Protein AF-A0A378QW51-F1 (afdb_monomer_lite)

Foldseek 3Di:
DDPVVLVPDDQVVNCVPLVDGPVLVVVLVPQDPQQPFPPPDDDDDDLVVLVVLVVVVVVPDDLVVSCVVVVHDSVVNVVCVVPVDDDTPRDDPQLDDLVVLSVVCNVRVPDQLVRVCVVSVHDSVSSVVSCVSSVNDDDDDD

InterPro domains:
  IPR002622 Transposase, Synechocystis PCC 6803 [PF01710] (43-141)
  IPR009057 Homedomain-like superfamily [SSF46689] (44-102)

Organism: NCBI:txid60442

Secondary structure (DSSP, 8-state):
--HHHHTTS-HHHHHHHHSS-HHHHHHHHH-----------SSSPPHHHHHHHHHHHHTT--HHHHHHHTT--HHHHHHHHH--S---------SS-HHHHHHHHHH-TT--HHHHHHHTTS-HHHHHHHHHHTT---PPP-

Radius of gyration: 24.58 Å; chains: 1; bounding box: 48×36×66 Å

Structure (mmCIF, N/CA/C/O backbone):
data_AF-A0A378QW51-F1
#
_entry.id   AF-A0A378QW51-F1
#
loop_
_atom_site.group_PDB
_atom_site.id
_atom_site.type_symbol
_atom_site.label_atom_id
_atom_site.label_alt_id
_atom_site.label_comp_id
_atom_site.label_asym_id
_atom_site.label_entity_id
_atom_site.label_seq_id
_atom_site.pdbx_PDB_ins_code
_atom_site.Cartn_x
_atom_site.Cartn_y
_atom_site.Cartn_z
_atom_site.occupancy
_atom_site.B_iso_or_equiv
_atom_site.auth_seq_id
_atom_site.auth_comp_id
_atom_site.auth_asym_id
_atom_site.auth_atom_id
_atom_site.pdbx_PDB_model_num
ATOM 1 N N . MET A 1 1 ? 7.915 -8.475 -33.189 1.00 57.03 1 MET A N 1
ATOM 2 C CA . MET A 1 1 ? 7.015 -9.634 -33.398 1.00 57.03 1 MET A CA 1
ATOM 3 C C . MET A 1 1 ? 5.853 -9.510 -32.422 1.00 57.03 1 MET A C 1
ATOM 5 O O . MET A 1 1 ? 6.115 -9.255 -31.257 1.00 57.03 1 MET A O 1
ATOM 9 N N . THR A 1 2 ? 4.596 -9.612 -32.860 1.00 55.75 2 THR A N 1
ATOM 10 C CA . THR A 1 2 ? 3.434 -9.434 -31.960 1.00 55.75 2 THR A CA 1
ATOM 11 C C . THR A 1 2 ? 3.256 -10.637 -31.014 1.00 55.75 2 THR A C 1
ATOM 13 O O . THR A 1 2 ? 3.624 -11.758 -31.383 1.00 55.75 2 THR A O 1
ATOM 16 N N . PRO A 1 3 ? 2.610 -10.476 -29.839 1.00 55.59 3 PRO A N 1
ATOM 17 C CA . PRO A 1 3 ? 2.306 -11.585 -28.921 1.00 55.59 3 PRO A CA 1
ATOM 18 C C . PRO A 1 3 ? 1.558 -12.759 -29.582 1.00 55.59 3 PRO A C 1
ATOM 20 O O . PRO A 1 3 ? 1.703 -13.914 -29.184 1.00 55.59 3 PRO A O 1
ATOM 23 N N . LYS A 1 4 ? 0.772 -12.480 -30.634 1.00 55.47 4 LYS A N 1
ATOM 24 C CA . LYS A 1 4 ? 0.043 -13.492 -31.417 1.00 55.47 4 LYS A CA 1
ATOM 25 C C . LYS A 1 4 ? 0.969 -14.354 -32.283 1.00 55.47 4 LYS A C 1
ATOM 27 O O . LYS A 1 4 ? 0.716 -15.547 -32.430 1.00 55.47 4 LYS A O 1
ATOM 32 N N . GLN A 1 5 ? 2.044 -13.777 -32.818 1.00 61.19 5 GLN A N 1
ATOM 33 C CA . GLN A 1 5 ? 3.058 -14.498 -33.597 1.00 61.19 5 GLN A CA 1
ATOM 34 C C . GLN A 1 5 ? 3.963 -15.344 -32.688 1.00 61.19 5 GLN A C 1
ATOM 36 O O . GLN A 1 5 ? 4.319 -16.462 -33.046 1.00 61.19 5 GLN A O 1
ATOM 41 N N . ALA A 1 6 ? 4.236 -14.867 -31.469 1.00 63.03 6 ALA A N 1
ATOM 42 C CA . ALA A 1 6 ? 5.041 -15.573 -30.472 1.00 63.03 6 ALA A CA 1
ATOM 43 C C . ALA A 1 6 ? 4.454 -16.941 -30.059 1.00 63.03 6 ALA A C 1
ATOM 45 O O . ALA A 1 6 ? 5.196 -17.874 -29.755 1.00 63.03 6 ALA A O 1
ATOM 46 N N . LYS A 1 7 ? 3.120 -17.093 -30.087 1.00 66.19 7 LYS A N 1
ATOM 47 C CA . LYS A 1 7 ? 2.437 -18.346 -29.716 1.00 66.19 7 LYS A CA 1
ATOM 48 C C . LYS A 1 7 ? 2.709 -19.511 -30.674 1.00 66.19 7 LYS A C 1
ATOM 50 O O . LYS A 1 7 ? 2.640 -20.650 -30.219 1.00 66.19 7 LYS A O 1
ATOM 55 N N . LYS A 1 8 ? 3.010 -19.236 -31.949 1.00 77.75 8 LYS A N 1
ATOM 56 C CA . LYS A 1 8 ? 3.187 -20.252 -33.005 1.00 77.75 8 LYS A CA 1
ATOM 57 C C . LYS A 1 8 ? 4.600 -20.850 -33.073 1.00 77.75 8 LYS A C 1
ATOM 59 O O . LYS A 1 8 ? 4.805 -21.799 -33.814 1.00 77.75 8 LYS A O 1
ATOM 64 N N . LEU A 1 9 ? 5.555 -20.296 -32.326 1.00 76.81 9 LEU A N 1
ATOM 65 C CA . LEU A 1 9 ? 6.950 -20.745 -32.312 1.00 76.81 9 LEU A CA 1
ATOM 66 C C . LEU A 1 9 ? 7.135 -21.953 -31.390 1.00 76.81 9 LEU A C 1
ATOM 68 O O . LEU A 1 9 ? 6.509 -22.008 -30.322 1.00 76.81 9 LEU A O 1
ATOM 72 N N . SER A 1 10 ? 8.041 -22.858 -31.767 1.00 84.31 10 SER A N 1
ATOM 73 C CA . SER A 1 10 ? 8.559 -23.895 -30.864 1.00 84.31 10 SER A CA 1
ATOM 74 C C . SER A 1 10 ? 9.340 -23.272 -29.699 1.00 84.31 10 SER A C 1
ATOM 76 O O . SER A 1 10 ? 9.804 -22.134 -29.783 1.00 84.31 10 SER A O 1
ATOM 78 N N . ASP A 1 11 ? 9.521 -23.999 -28.595 1.00 78.88 11 ASP A N 1
ATOM 79 C CA . ASP A 1 11 ? 10.222 -23.472 -27.413 1.00 78.88 11 ASP A CA 1
ATOM 80 C C . ASP A 1 11 ? 11.687 -23.094 -27.691 1.00 78.88 11 ASP A C 1
ATOM 82 O O . ASP A 1 11 ? 12.197 -22.123 -27.122 1.00 78.88 11 ASP A O 1
ATOM 86 N N . SER A 1 12 ? 12.356 -23.810 -28.597 1.00 79.19 12 SER A N 1
ATOM 87 C CA . SER A 1 12 ? 13.714 -23.502 -29.059 1.00 79.19 12 SER A CA 1
ATOM 88 C C . SER A 1 12 ? 13.767 -22.220 -29.884 1.00 79.19 12 SER A C 1
ATOM 90 O O . SER A 1 12 ? 14.639 -21.380 -29.656 1.00 79.19 12 SER A O 1
ATOM 92 N N . GLU A 1 13 ? 12.823 -22.029 -30.806 1.00 79.94 13 GLU A N 1
ATOM 93 C CA . GLU A 1 13 ? 12.731 -20.808 -31.614 1.00 79.94 13 GLU A CA 1
ATOM 94 C C . GLU A 1 13 ? 12.317 -19.610 -30.764 1.00 79.94 13 GLU A C 1
ATOM 96 O O . GLU A 1 13 ? 12.877 -18.524 -30.900 1.00 79.94 13 GLU A O 1
ATOM 101 N N . PHE A 1 14 ? 11.394 -19.821 -29.825 1.00 80.56 14 PHE A N 1
ATOM 102 C CA . PHE A 1 14 ? 10.983 -18.820 -28.853 1.00 80.56 14 PHE A CA 1
ATOM 103 C C . PHE A 1 14 ? 12.177 -18.366 -28.007 1.00 80.56 14 PHE A C 1
ATOM 105 O O . PHE A 1 14 ? 12.412 -17.167 -27.868 1.00 80.56 14 PHE A O 1
ATOM 112 N N . LYS A 1 15 ? 12.979 -19.308 -27.492 1.00 78.50 15 LYS A N 1
ATOM 113 C CA . LYS A 1 15 ? 14.193 -18.998 -26.724 1.00 78.50 15 LYS A CA 1
ATOM 114 C C . LYS A 1 15 ? 15.249 -18.289 -27.577 1.00 78.50 15 LYS A C 1
ATOM 116 O O . LYS A 1 15 ? 15.870 -17.351 -27.087 1.00 78.50 15 LYS A O 1
ATOM 121 N N . ARG A 1 16 ? 15.445 -18.714 -28.831 1.00 75.50 16 ARG A N 1
ATOM 122 C CA . ARG A 1 16 ? 16.392 -18.092 -29.775 1.00 75.50 16 ARG A CA 1
ATOM 123 C C . ARG A 1 16 ? 15.998 -16.655 -30.112 1.00 75.50 16 ARG A C 1
ATOM 125 O O . ARG A 1 16 ? 16.872 -15.808 -30.232 1.00 75.50 16 ARG A O 1
ATOM 132 N N . TYR A 1 17 ? 14.703 -16.395 -30.269 1.00 70.94 17 TYR A N 1
ATOM 133 C CA . TYR A 1 17 ? 14.195 -15.100 -30.711 1.00 70.94 17 TYR A CA 1
ATOM 134 C C . TYR A 1 17 ? 13.986 -14.104 -29.564 1.00 70.94 17 TYR A C 1
ATOM 136 O O . TYR A 1 17 ? 14.346 -12.941 -29.690 1.00 70.94 17 TYR A O 1
ATOM 144 N N . PHE A 1 18 ? 13.396 -14.544 -28.448 1.00 69.06 18 PHE A N 1
ATOM 145 C CA . PHE A 1 18 ? 13.047 -13.668 -27.324 1.00 69.06 18 PHE A CA 1
ATOM 146 C C . PHE A 1 18 ? 14.088 -13.659 -26.198 1.00 69.06 18 PHE A C 1
ATOM 148 O O . PHE A 1 18 ? 13.905 -12.946 -25.213 1.00 69.06 18 PHE A O 1
ATOM 155 N N . GLY A 1 19 ? 15.123 -14.504 -26.273 1.00 70.44 19 GLY A N 1
ATOM 156 C CA . GLY A 1 19 ? 16.177 -14.575 -25.253 1.00 70.44 19 GLY A CA 1
ATOM 157 C C . GLY A 1 19 ? 15.694 -15.040 -23.870 1.00 70.44 19 GLY A C 1
ATOM 158 O O . GLY A 1 19 ? 16.449 -14.988 -22.894 1.00 70.44 19 GLY A O 1
ATOM 159 N N . ILE A 1 20 ? 14.438 -15.495 -23.764 1.00 74.06 20 ILE A N 1
ATOM 160 C CA . ILE A 1 20 ? 13.779 -15.938 -22.530 1.00 74.06 20 ILE A CA 1
ATOM 161 C C . ILE A 1 20 ? 13.039 -17.260 -22.753 1.00 74.06 20 ILE A C 1
ATOM 163 O O . ILE A 1 20 ? 12.584 -17.570 -23.853 1.00 74.06 20 ILE A O 1
ATOM 167 N N . LYS A 1 21 ? 12.896 -18.056 -21.688 1.00 80.75 21 LYS A N 1
ATOM 168 C CA . LYS A 1 21 ? 12.098 -19.288 -21.734 1.00 80.75 21 LYS A CA 1
ATOM 169 C C . LYS A 1 21 ? 10.607 -18.942 -21.819 1.00 80.75 21 LYS A C 1
ATOM 171 O O . LYS A 1 21 ? 10.143 -18.014 -21.152 1.00 80.75 21 LYS A O 1
ATOM 176 N N . ARG A 1 22 ? 9.838 -19.743 -22.562 1.00 80.00 22 ARG A N 1
ATOM 177 C CA . ARG A 1 22 ? 8.381 -19.578 -22.712 1.00 80.00 22 ARG A CA 1
ATOM 178 C C . ARG A 1 22 ? 7.633 -19.607 -21.375 1.00 80.00 22 ARG A C 1
ATOM 180 O O . ARG A 1 22 ? 6.737 -18.797 -21.166 1.00 80.00 22 ARG A O 1
ATOM 187 N N . ALA A 1 23 ? 8.063 -20.454 -20.439 1.00 77.69 23 ALA A N 1
ATOM 188 C CA . ALA A 1 23 ? 7.524 -20.495 -19.078 1.00 77.69 23 ALA A CA 1
ATOM 189 C C . ALA A 1 23 ? 7.676 -19.151 -18.343 1.00 77.69 23 ALA A C 1
ATOM 191 O O . ALA A 1 23 ? 6.764 -18.705 -17.652 1.00 77.69 23 ALA A O 1
ATOM 192 N N . THR A 1 24 ? 8.804 -18.458 -18.535 1.00 75.38 24 THR A N 1
ATOM 193 C CA . THR A 1 24 ? 9.023 -17.128 -17.958 1.00 75.38 24 THR A CA 1
ATOM 194 C C . THR A 1 24 ? 8.053 -16.121 -18.564 1.00 75.38 24 THR A C 1
ATOM 196 O O . THR A 1 24 ? 7.423 -15.388 -17.814 1.00 75.38 24 THR A O 1
ATOM 199 N N . TYR A 1 25 ? 7.880 -16.127 -19.889 1.00 77.69 25 TYR A N 1
ATOM 200 C CA . TYR A 1 25 ? 6.920 -15.269 -20.595 1.00 77.69 25 TYR A CA 1
ATOM 201 C C . TYR A 1 25 ? 5.474 -15.493 -20.126 1.00 77.69 25 TYR A C 1
ATOM 203 O O . TYR A 1 25 ? 4.756 -14.537 -19.853 1.00 77.69 25 TYR A O 1
ATOM 211 N N . GLN A 1 26 ? 5.060 -16.750 -19.951 1.00 77.25 26 GLN A N 1
ATOM 212 C CA . GLN A 1 26 ? 3.741 -17.094 -19.410 1.00 77.25 26 GLN A CA 1
ATOM 213 C C . GLN A 1 26 ? 3.568 -16.630 -17.961 1.00 77.25 26 GLN A C 1
ATOM 215 O O . GLN A 1 26 ? 2.537 -16.050 -17.636 1.00 77.25 26 GLN A O 1
ATOM 220 N N . HIS A 1 27 ? 4.592 -16.793 -17.119 1.00 75.94 27 HIS A N 1
ATOM 221 C CA . HIS A 1 27 ? 4.593 -16.235 -15.767 1.00 75.94 27 HIS A CA 1
ATOM 222 C C . HIS A 1 27 ? 4.463 -14.702 -15.798 1.00 75.94 27 HIS A C 1
ATOM 224 O O . HIS A 1 27 ? 3.682 -14.137 -15.039 1.00 75.94 27 HIS A O 1
ATOM 230 N N . MET A 1 28 ? 5.138 -14.009 -16.728 1.00 72.38 28 MET A N 1
ATOM 231 C CA . MET A 1 28 ? 4.951 -12.562 -16.905 1.00 72.38 28 MET A CA 1
ATOM 232 C C . MET A 1 28 ? 3.518 -12.194 -17.287 1.00 72.38 28 MET A C 1
ATOM 234 O O . MET A 1 28 ? 3.099 -11.101 -16.939 1.00 72.38 28 MET A O 1
ATOM 238 N N . LEU A 1 29 ? 2.782 -13.067 -17.985 1.00 71.94 29 LEU A N 1
ATOM 239 C CA . LEU A 1 29 ? 1.381 -12.862 -18.367 1.00 71.94 29 LEU A CA 1
ATOM 240 C C . LEU A 1 29 ? 0.390 -13.177 -17.241 1.00 71.94 29 LEU A C 1
ATOM 242 O O . LEU A 1 29 ? -0.709 -12.625 -17.264 1.00 71.94 29 LEU A O 1
ATOM 246 N N . SER A 1 30 ? 0.767 -13.990 -16.252 1.00 71.06 30 SER A N 1
ATOM 247 C CA . SER A 1 30 ? -0.120 -14.433 -15.170 1.00 71.06 30 SER A CA 1
ATOM 248 C C . SER A 1 30 ? 0.036 -13.670 -13.851 1.00 71.06 30 SER A C 1
ATOM 250 O O . SER A 1 30 ? -0.789 -13.858 -12.966 1.00 71.06 30 SER A O 1
ATOM 252 N N . ILE A 1 31 ? 1.067 -12.828 -13.674 1.00 64.38 31 ILE A N 1
ATOM 253 C CA . ILE A 1 31 ? 1.252 -12.068 -12.420 1.00 64.38 31 ILE A CA 1
ATOM 254 C C . ILE A 1 31 ? 0.099 -11.060 -12.257 1.00 64.38 31 ILE A C 1
ATOM 256 O O . ILE A 1 31 ? 0.003 -10.164 -13.106 1.00 64.38 31 ILE A O 1
ATOM 260 N N . PRO A 1 32 ? -0.731 -11.159 -11.200 1.00 58.44 32 PRO A N 1
ATOM 261 C CA . PRO A 1 32 ? -1.782 -10.186 -10.924 1.00 58.44 32 PRO A CA 1
ATOM 262 C C . PRO A 1 32 ? -1.170 -8.848 -10.496 1.00 58.44 32 PRO A C 1
ATOM 264 O O . PRO A 1 32 ? -0.217 -8.801 -9.710 1.00 58.44 32 PRO A O 1
ATOM 267 N N . THR A 1 33 ? -1.702 -7.748 -11.027 1.00 60.94 33 THR A N 1
ATOM 268 C CA . THR A 1 33 ? -1.283 -6.376 -10.713 1.00 60.94 33 THR A CA 1
ATOM 269 C C . THR A 1 33 ? -1.976 -5.854 -9.464 1.00 60.94 33 THR A C 1
ATOM 271 O O . THR A 1 33 ? -2.554 -4.774 -9.437 1.00 60.94 33 THR A O 1
ATOM 274 N N . GLU A 1 34 ? -1.899 -6.617 -8.378 1.00 54.69 34 GLU A N 1
ATOM 275 C CA . GLU A 1 34 ? -2.394 -6.118 -7.104 1.00 54.69 34 GLU A CA 1
ATOM 276 C C . GLU A 1 34 ? -1.430 -5.047 -6.569 1.00 54.69 34 GLU A C 1
ATOM 278 O O . GLU A 1 34 ? -0.215 -5.287 -6.465 1.00 54.69 34 GLU A O 1
ATOM 283 N N . PRO A 1 35 ? -1.926 -3.837 -6.242 1.00 54.69 35 PRO A N 1
ATOM 284 C CA . PRO A 1 35 ? -1.105 -2.835 -5.590 1.00 54.69 35 PRO A CA 1
ATOM 285 C C . PRO A 1 35 ? -0.600 -3.432 -4.280 1.00 54.69 35 PRO A C 1
ATOM 287 O O . PRO A 1 35 ? -1.382 -3.886 -3.449 1.00 54.69 35 PRO A O 1
ATOM 290 N N . LYS A 1 36 ? 0.725 -3.445 -4.091 1.00 52.38 36 LYS A N 1
ATOM 291 C CA . LYS A 1 36 ? 1.319 -3.921 -2.839 1.00 52.38 36 LYS A CA 1
ATOM 292 C C . LYS A 1 36 ? 0.739 -3.108 -1.686 1.00 52.38 36 LYS A C 1
ATOM 294 O O . LYS A 1 36 ? 1.104 -1.945 -1.510 1.00 52.38 36 LYS A O 1
ATOM 299 N N . ILE A 1 37 ? -0.131 -3.742 -0.906 1.00 47.69 37 ILE A N 1
ATOM 300 C CA . ILE A 1 37 ? -0.645 -3.208 0.347 1.00 47.69 37 ILE A CA 1
ATOM 301 C C . ILE A 1 37 ? 0.553 -3.089 1.285 1.00 47.69 37 ILE A C 1
ATOM 303 O O . ILE A 1 37 ? 1.066 -4.082 1.800 1.00 47.69 37 ILE A O 1
ATOM 307 N N . CYS A 1 38 ? 1.058 -1.872 1.473 1.00 44.94 38 CYS A N 1
ATOM 308 C CA . CYS A 1 38 ? 2.029 -1.628 2.521 1.00 44.94 38 CYS A CA 1
ATOM 309 C C . CYS A 1 38 ? 1.263 -1.534 3.841 1.00 44.94 38 CYS A C 1
ATOM 311 O O . CYS A 1 38 ? 0.621 -0.527 4.153 1.00 44.94 38 CYS A O 1
ATOM 313 N N . TYR A 1 39 ? 1.335 -2.590 4.650 1.00 49.81 39 TYR A N 1
ATOM 314 C CA . TYR A 1 39 ? 1.048 -2.458 6.071 1.00 49.81 39 TYR A CA 1
ATOM 315 C C . TYR A 1 39 ? 2.140 -1.564 6.664 1.00 49.81 39 TYR A C 1
ATOM 317 O O . TYR A 1 39 ? 3.242 -1.973 7.004 1.00 49.81 39 TYR A O 1
ATOM 325 N N . ASN A 1 40 ? 1.863 -0.269 6.698 1.00 54.03 40 ASN A N 1
ATOM 326 C CA . ASN A 1 40 ? 2.782 0.692 7.275 1.00 54.03 40 ASN A CA 1
ATOM 327 C C . ASN A 1 40 ? 2.654 0.607 8.801 1.00 54.03 40 ASN A C 1
ATOM 329 O O . ASN A 1 40 ? 1.839 1.340 9.344 1.00 54.03 40 ASN A O 1
ATOM 333 N N . THR A 1 41 ? 3.324 -0.299 9.511 1.00 53.41 41 THR A N 1
ATOM 334 C CA . THR A 1 41 ? 3.233 -0.304 10.987 1.00 53.41 41 THR A CA 1
ATOM 335 C C . THR A 1 41 ? 4.531 -0.664 11.662 1.00 53.41 41 THR A C 1
ATOM 337 O O . THR A 1 41 ? 5.011 -1.786 11.532 1.00 53.41 41 THR A O 1
ATOM 340 N N . PRO A 1 42 ? 5.019 0.290 12.462 1.00 54.72 42 PRO A N 1
ATOM 341 C CA . PRO A 1 42 ? 5.394 -0.066 13.829 1.00 54.72 42 PRO A CA 1
ATOM 342 C C . PRO A 1 42 ? 4.552 0.616 14.928 1.00 54.72 42 PRO A C 1
ATOM 344 O O . PRO A 1 42 ? 4.568 0.140 16.049 1.00 54.72 42 PRO A O 1
ATOM 347 N N . MET A 1 43 ? 3.802 1.699 14.657 1.00 65.88 43 MET A N 1
ATOM 348 C CA . MET A 1 43 ? 3.249 2.563 15.732 1.00 65.88 43 MET A CA 1
ATOM 349 C C . MET A 1 43 ? 1.717 2.589 15.894 1.00 65.88 43 MET A C 1
ATOM 351 O O . MET A 1 43 ? 1.207 3.334 16.726 1.00 65.88 43 MET A O 1
ATOM 355 N N . ALA A 1 44 ? 0.949 1.849 15.092 1.00 71.94 44 ALA A N 1
ATOM 356 C CA . ALA A 1 44 ? -0.512 1.863 15.217 1.00 71.94 44 ALA A CA 1
ATOM 357 C C . ALA A 1 44 ? -0.986 0.745 16.153 1.00 71.94 44 ALA A C 1
ATOM 359 O O . ALA A 1 44 ? -0.533 -0.387 16.016 1.00 71.94 44 ALA A O 1
ATOM 360 N N . TYR A 1 45 ? -1.942 1.048 17.034 1.00 85.31 45 TYR A N 1
ATOM 361 C CA . TYR A 1 45 ? -2.595 0.059 17.897 1.00 85.31 45 TYR A CA 1
ATOM 362 C C . TYR A 1 45 ? -3.154 -1.117 17.081 1.00 85.31 45 TYR A C 1
ATOM 364 O O . TYR A 1 45 ? -3.700 -0.883 15.992 1.00 85.31 45 TYR A O 1
ATOM 372 N N . SER A 1 46 ? -3.012 -2.343 17.600 1.00 86.62 46 SER A N 1
ATOM 373 C CA . SER A 1 46 ? -3.489 -3.581 16.965 1.00 86.62 46 SER A CA 1
ATOM 374 C C . SER A 1 46 ? -5.008 -3.581 16.787 1.00 86.62 46 SER A C 1
ATOM 376 O O . SER A 1 46 ? -5.719 -2.844 17.466 1.00 86.62 46 SER A O 1
ATOM 378 N N . ASP A 1 47 ? -5.504 -4.387 15.849 1.00 86.12 47 ASP A N 1
ATOM 379 C CA . ASP A 1 47 ? -6.935 -4.433 15.535 1.00 86.12 47 ASP A CA 1
ATOM 380 C C . ASP A 1 47 ? -7.763 -4.973 16.711 1.00 86.12 47 ASP A C 1
ATOM 382 O O . ASP A 1 47 ? -8.705 -4.322 17.156 1.00 86.12 47 ASP A O 1
ATOM 386 N N . ASP A 1 48 ? -7.315 -6.081 17.308 1.00 89.31 48 ASP A N 1
ATOM 387 C CA . ASP A 1 48 ? -7.938 -6.692 18.489 1.00 89.31 48 ASP A CA 1
ATOM 388 C C . ASP A 1 48 ? -8.047 -5.711 19.671 1.00 89.31 48 ASP A C 1
ATOM 390 O O . ASP A 1 48 ? -9.105 -5.574 20.286 1.00 89.31 48 ASP A O 1
ATOM 394 N N . PHE A 1 49 ? -6.997 -4.917 19.919 1.00 90.44 49 PHE A N 1
ATOM 395 C CA . PHE A 1 49 ? -7.011 -3.904 20.975 1.00 90.44 49 PHE A CA 1
ATOM 396 C C . PHE A 1 49 ? -8.081 -2.832 20.741 1.00 90.44 49 PHE A C 1
ATOM 398 O O . PHE A 1 49 ? -8.807 -2.454 21.662 1.00 90.44 49 PHE A O 1
ATOM 405 N N . ARG A 1 50 ? -8.231 -2.353 19.501 1.00 90.50 50 ARG A N 1
ATOM 406 C CA . ARG A 1 50 ? -9.280 -1.375 19.169 1.00 90.50 50 ARG A CA 1
ATOM 407 C C . ARG A 1 50 ? -10.662 -1.973 19.356 1.00 90.50 50 ARG A C 1
ATOM 409 O O . ARG A 1 50 ? -11.519 -1.329 19.958 1.00 90.50 50 ARG A O 1
ATOM 416 N N . GLN A 1 51 ? -10.864 -3.200 18.881 1.00 91.56 51 GLN A N 1
ATOM 417 C CA . GLN A 1 51 ? -12.130 -3.909 19.037 1.00 91.56 51 GLN A CA 1
ATOM 418 C C . GLN A 1 51 ? -12.468 -4.124 20.519 1.00 91.56 51 GLN A C 1
ATOM 420 O O . GLN A 1 51 ? -13.616 -3.942 20.921 1.00 91.56 51 GLN A O 1
ATOM 425 N N . GLN A 1 52 ? -11.482 -4.438 21.363 1.00 93.75 52 GLN A N 1
ATOM 426 C CA . GLN A 1 52 ? -11.663 -4.519 22.813 1.00 93.75 52 GLN A CA 1
ATOM 427 C C . GLN A 1 52 ? -12.133 -3.189 23.416 1.00 93.75 52 GLN A C 1
ATOM 429 O O . GLN A 1 52 ? -13.138 -3.174 24.130 1.00 93.75 52 GLN A O 1
ATOM 434 N N . VAL A 1 53 ? -11.459 -2.077 23.110 1.00 92.94 53 VAL A N 1
ATOM 435 C CA . VAL A 1 53 ? -11.838 -0.753 23.634 1.00 92.94 53 VAL A CA 1
ATOM 436 C C . VAL A 1 53 ? -13.237 -0.346 23.154 1.00 92.94 53 VAL A C 1
ATOM 438 O O . VAL A 1 53 ? -14.040 0.151 23.943 1.00 92.94 53 VAL A O 1
ATOM 441 N N . LEU A 1 54 ? -13.575 -0.618 21.890 1.00 92.88 54 LEU A N 1
ATOM 442 C CA . LEU A 1 54 ? -14.907 -0.347 21.340 1.00 92.88 54 LEU A CA 1
ATOM 443 C C . LEU A 1 54 ? -16.000 -1.222 21.973 1.00 92.88 54 LEU A C 1
ATOM 445 O O . LEU A 1 54 ? -17.093 -0.724 22.239 1.00 92.88 54 LEU A O 1
ATOM 449 N N . ARG A 1 55 ? -15.715 -2.495 22.285 1.00 94.50 55 ARG A N 1
ATOM 450 C CA . ARG A 1 55 ? -16.642 -3.357 23.041 1.00 94.50 55 ARG A CA 1
ATOM 451 C C . ARG A 1 55 ? -16.945 -2.769 24.415 1.00 94.50 55 ARG A C 1
ATOM 453 O O . ARG A 1 55 ? -18.109 -2.666 24.784 1.00 94.50 55 ARG A O 1
ATOM 460 N N . GLN A 1 56 ? -15.922 -2.324 25.143 1.00 93.44 56 GLN A N 1
ATOM 461 C CA . GLN A 1 56 ? -16.119 -1.721 26.463 1.00 93.44 56 GLN A CA 1
ATOM 462 C C . GLN A 1 56 ? -16.858 -0.378 26.409 1.00 93.44 56 GLN A C 1
ATOM 464 O O . GLN A 1 56 ? -17.641 -0.077 27.310 1.00 93.44 56 GLN A O 1
ATOM 469 N N . LEU A 1 57 ? -16.663 0.399 25.340 1.00 92.94 57 LEU A N 1
ATOM 470 C CA . LEU A 1 57 ? -17.453 1.601 25.077 1.00 92.94 57 LEU A CA 1
ATOM 471 C C . LEU A 1 57 ? -18.941 1.256 24.876 1.00 92.94 57 LEU A C 1
ATOM 473 O O . LEU A 1 57 ? -19.804 1.926 25.436 1.00 92.94 57 LEU A O 1
ATOM 477 N N . ASN A 1 58 ? -19.245 0.181 24.140 1.00 91.00 58 ASN A N 1
ATOM 478 C CA . ASN A 1 58 ? -20.621 -0.292 23.940 1.00 91.00 58 ASN A CA 1
ATOM 479 C C . ASN A 1 58 ? -21.258 -0.855 25.223 1.00 91.00 58 ASN A C 1
ATOM 481 O O . ASN A 1 58 ? -22.470 -0.760 25.387 1.00 91.00 58 ASN A O 1
ATOM 485 N N . CYS A 1 59 ? -20.460 -1.378 26.158 1.00 92.38 59 CYS A N 1
ATOM 486 C CA . CYS A 1 59 ? -20.915 -1.780 27.495 1.00 92.38 59 CYS A CA 1
ATOM 487 C C . CYS A 1 59 ? -21.267 -0.598 28.421 1.00 92.38 59 CYS A C 1
ATOM 489 O O . CYS A 1 59 ? -21.669 -0.829 29.558 1.00 92.38 59 CYS A O 1
ATOM 491 N N . GLY A 1 60 ? -21.109 0.653 27.972 1.00 92.31 60 GLY A N 1
ATOM 492 C CA . GLY A 1 60 ? -21.504 1.846 28.726 1.00 92.31 60 GLY A CA 1
ATOM 493 C C . GLY A 1 60 ? -20.371 2.561 29.467 1.00 92.31 60 GLY A C 1
ATOM 494 O O . GLY A 1 60 ? -20.644 3.507 30.206 1.00 92.31 60 GLY A O 1
ATOM 495 N N . LYS A 1 61 ? -19.101 2.169 29.275 1.00 92.38 61 LYS A N 1
ATOM 496 C CA . LYS A 1 61 ? -17.969 2.948 29.806 1.00 92.38 61 LYS A CA 1
ATOM 497 C C . LYS A 1 61 ? -17.852 4.292 29.086 1.00 92.38 61 LYS A C 1
ATOM 499 O O . LYS A 1 61 ? -18.116 4.405 27.891 1.00 92.38 61 LYS A O 1
ATOM 504 N N . THR A 1 62 ? -17.401 5.322 29.797 1.00 93.94 62 THR A N 1
ATOM 505 C CA . THR A 1 62 ? -17.184 6.647 29.193 1.00 93.94 62 THR A CA 1
ATOM 506 C C . THR A 1 62 ? -15.834 6.729 28.475 1.00 93.94 62 THR A C 1
ATOM 508 O O . THR A 1 62 ? -14.873 6.048 28.833 1.00 93.94 62 THR A O 1
ATOM 511 N N . TYR A 1 63 ? -15.716 7.627 27.491 1.00 93.19 63 TYR A N 1
ATOM 512 C CA . TYR A 1 63 ? -14.448 7.858 26.785 1.00 93.19 63 TYR A CA 1
ATOM 513 C C . TYR A 1 63 ? -13.304 8.262 27.720 1.00 93.19 63 TYR A C 1
ATOM 515 O O . TYR A 1 63 ? -12.165 7.885 27.472 1.00 93.19 63 TYR A O 1
ATOM 523 N N . ARG A 1 64 ? -13.592 9.035 28.777 1.00 94.19 64 ARG A N 1
ATOM 524 C CA . ARG A 1 64 ? -12.581 9.498 29.736 1.00 94.19 64 ARG A CA 1
ATOM 525 C C . ARG A 1 64 ? -12.048 8.350 30.592 1.00 94.19 64 ARG A C 1
ATOM 527 O O . ARG A 1 64 ? -10.840 8.218 30.714 1.00 94.19 64 ARG A O 1
ATOM 534 N N . GLN A 1 65 ? -12.937 7.490 31.090 1.00 93.81 65 GLN A N 1
ATOM 535 C CA . GLN A 1 65 ? -12.546 6.289 31.836 1.00 93.81 65 GLN A CA 1
ATOM 536 C C . GLN A 1 65 ? -11.670 5.367 30.986 1.00 93.81 65 GLN A C 1
ATOM 538 O O . GLN A 1 65 ? -10.617 4.939 31.435 1.00 93.81 65 GLN A O 1
ATOM 543 N N . LEU A 1 66 ? -12.063 5.117 29.733 1.00 94.62 66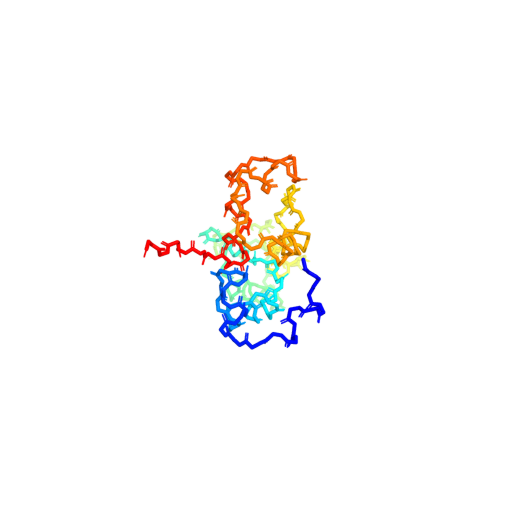 LEU A N 1
ATOM 544 C CA . LEU A 1 66 ? -11.271 4.298 28.813 1.00 94.62 66 LEU A CA 1
ATOM 545 C C . LEU A 1 66 ? -9.922 4.947 28.469 1.00 94.62 66 LEU A C 1
ATOM 547 O O . LEU A 1 66 ? -8.919 4.254 28.341 1.00 94.62 66 LEU A O 1
ATOM 551 N N . ALA A 1 67 ? -9.881 6.270 28.315 1.00 94.50 67 ALA A N 1
ATOM 552 C CA . ALA A 1 67 ? -8.642 6.994 28.056 1.00 94.50 67 ALA A CA 1
ATOM 553 C C . ALA A 1 67 ? -7.638 6.850 29.210 1.00 94.50 67 ALA A C 1
ATOM 555 O O . ALA A 1 67 ? -6.455 6.621 28.964 1.00 94.50 67 ALA A O 1
ATOM 556 N N . GLU A 1 68 ? -8.121 6.939 30.450 1.00 94.44 68 GLU A N 1
ATOM 557 C CA . GLU A 1 68 ? -7.320 6.758 31.664 1.00 94.44 68 GLU A CA 1
ATOM 558 C C . GLU A 1 68 ? -6.903 5.282 31.853 1.00 94.44 68 GLU A C 1
ATOM 560 O O . GLU A 1 68 ? -5.725 5.011 32.064 1.00 94.44 68 GLU A O 1
ATOM 565 N N . GLU A 1 69 ? -7.825 4.324 31.687 1.00 94.50 69 GLU A N 1
ATOM 566 C CA . GLU A 1 69 ? -7.584 2.876 31.857 1.00 94.50 69 GLU A CA 1
ATOM 567 C C . GLU A 1 69 ? -6.569 2.320 30.847 1.00 94.50 69 GLU A C 1
ATOM 569 O O . GLU A 1 69 ? -5.680 1.550 31.205 1.00 94.50 69 GLU A O 1
ATOM 574 N N . TYR A 1 70 ? -6.679 2.730 29.581 1.00 91.19 70 TYR A N 1
ATOM 575 C CA . TYR A 1 70 ? -5.823 2.240 28.498 1.00 91.19 70 TYR A CA 1
ATOM 576 C C . TYR A 1 70 ? -4.636 3.159 28.188 1.00 91.19 70 TYR A C 1
ATOM 578 O O . TYR A 1 70 ? -3.868 2.862 27.271 1.00 91.19 70 TYR A O 1
ATOM 586 N N . ASN A 1 71 ? -4.485 4.269 28.919 1.00 92.31 71 ASN A N 1
ATOM 587 C CA . ASN A 1 71 ? -3.480 5.306 28.671 1.00 92.31 71 ASN A CA 1
ATOM 588 C C . ASN A 1 71 ? -3.457 5.771 27.197 1.00 92.31 71 ASN A C 1
ATOM 590 O O . ASN A 1 71 ? -2.415 5.830 26.536 1.00 92.31 71 ASN A O 1
ATOM 594 N N . ILE A 1 72 ? -4.640 6.062 26.654 1.00 92.00 72 ILE A N 1
ATOM 595 C CA . ILE A 1 72 ? -4.830 6.535 25.277 1.00 92.00 72 ILE A CA 1
ATOM 596 C C . ILE A 1 72 ? -5.590 7.853 25.272 1.00 92.00 72 ILE A C 1
ATOM 598 O O . ILE A 1 72 ? -6.418 8.117 26.134 1.00 92.00 72 ILE A O 1
ATOM 602 N N . SER A 1 73 ? -5.364 8.697 24.265 1.00 92.31 73 SER A N 1
ATOM 603 C CA . SER A 1 73 ? -6.133 9.939 24.161 1.00 92.31 73 SER A CA 1
ATOM 604 C C . SER A 1 73 ? -7.617 9.653 23.888 1.00 92.31 73 SER A C 1
ATOM 606 O O . SER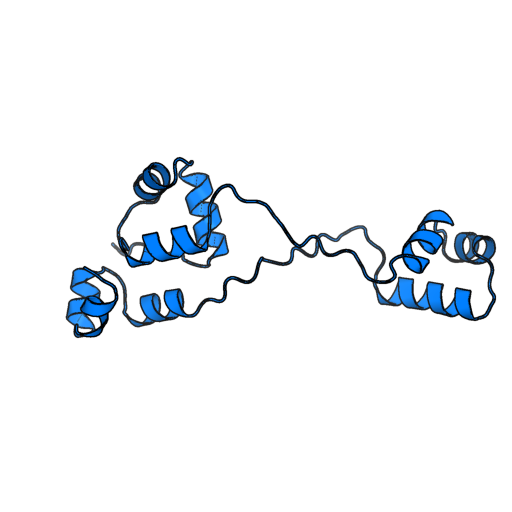 A 1 73 ? -7.955 8.778 23.086 1.00 92.31 73 SER A O 1
ATOM 608 N N . THR A 1 74 ? -8.518 10.447 24.469 1.00 92.62 74 THR A N 1
ATOM 609 C CA . THR A 1 74 ? -9.963 10.390 24.168 1.00 92.62 74 THR A CA 1
ATOM 610 C C . THR A 1 74 ? -10.241 10.548 22.670 1.00 92.62 74 THR A C 1
ATOM 612 O O . THR A 1 74 ? -11.108 9.874 22.111 1.00 92.62 74 THR A O 1
ATOM 615 N N . ARG A 1 75 ? -9.443 11.380 21.987 1.00 92.62 75 ARG A N 1
ATOM 616 C CA . ARG A 1 75 ? -9.490 11.574 20.532 1.00 92.62 75 ARG A CA 1
ATOM 617 C C . ARG A 1 75 ? -9.212 10.285 19.757 1.00 92.62 75 ARG A C 1
ATOM 619 O O . ARG A 1 75 ? -9.833 10.061 18.723 1.00 92.62 75 ARG A O 1
ATOM 626 N N . THR A 1 76 ? -8.320 9.428 20.250 1.00 91.00 76 THR A N 1
ATOM 627 C CA . THR A 1 76 ? -8.028 8.123 19.639 1.00 91.00 76 THR A CA 1
ATOM 628 C C . THR A 1 76 ? -9.269 7.230 19.637 1.00 91.00 76 THR A C 1
ATOM 630 O O . THR A 1 76 ? -9.608 6.663 18.601 1.00 91.00 76 THR A O 1
ATOM 633 N N . ILE A 1 77 ? -9.989 7.170 20.759 1.00 92.69 77 ILE A N 1
ATOM 634 C CA . ILE A 1 77 ? -11.210 6.363 20.899 1.00 92.69 77 ILE A CA 1
ATOM 635 C C . ILE A 1 77 ? -12.325 6.908 19.997 1.00 92.69 77 ILE A C 1
ATOM 637 O O . ILE A 1 77 ? -12.999 6.142 19.310 1.00 92.69 77 ILE A O 1
ATOM 641 N N . LEU A 1 78 ? -12.486 8.235 19.937 1.00 92.88 78 LEU A N 1
ATOM 642 C CA . LEU A 1 78 ? -13.437 8.883 19.025 1.00 92.88 78 LEU A CA 1
ATOM 643 C C . LEU A 1 78 ? -13.136 8.555 17.556 1.00 92.88 78 LEU A C 1
ATOM 645 O O . LEU A 1 78 ? -14.050 8.241 16.794 1.00 92.88 78 LEU A O 1
ATOM 649 N N . ASN A 1 79 ? -11.859 8.568 17.166 1.00 90.75 79 ASN A N 1
ATOM 650 C CA . ASN A 1 79 ? -11.448 8.202 15.813 1.00 90.75 79 ASN A CA 1
ATOM 651 C C . ASN A 1 79 ? -11.777 6.737 15.491 1.00 90.75 79 ASN A C 1
ATOM 653 O O . ASN A 1 79 ? -12.233 6.468 14.383 1.00 90.75 79 ASN A O 1
ATOM 657 N N . TRP A 1 80 ? -11.586 5.808 16.436 1.00 91.56 80 TRP A N 1
ATOM 658 C CA . TRP A 1 80 ? -11.959 4.398 16.254 1.00 91.56 80 TRP A CA 1
ATOM 659 C C . TRP A 1 80 ? -13.465 4.190 16.191 1.00 91.56 80 TRP A C 1
ATOM 661 O O . TRP A 1 80 ? -13.928 3.348 15.434 1.00 91.56 80 TRP A O 1
ATOM 671 N N . LYS A 1 81 ? -14.248 4.975 16.934 1.00 89.62 81 LYS A N 1
ATOM 672 C CA . LYS A 1 81 ? -15.707 4.928 16.817 1.00 89.62 81 LYS A CA 1
ATOM 673 C C . LYS A 1 81 ? -16.176 5.368 15.427 1.00 89.62 81 LYS A C 1
ATOM 675 O O . LYS A 1 81 ? -17.110 4.785 14.890 1.00 89.62 81 LYS A O 1
ATOM 680 N N . ALA A 1 82 ? -15.541 6.392 14.855 1.00 89.44 82 ALA A N 1
ATOM 681 C CA . ALA A 1 82 ? -15.871 6.883 13.518 1.00 89.44 82 ALA A CA 1
ATOM 682 C C . ALA A 1 82 ? -15.353 5.963 12.398 1.00 89.44 82 ALA A C 1
ATOM 684 O O . ALA A 1 82 ? -16.020 5.797 11.384 1.00 89.44 82 ALA A O 1
ATOM 685 N N . ASN A 1 83 ? -14.159 5.391 12.568 1.00 85.19 83 ASN A N 1
ATOM 686 C CA . ASN A 1 83 ? -13.527 4.471 11.625 1.00 85.19 83 ASN A CA 1
ATOM 687 C C . ASN A 1 83 ? -12.871 3.325 12.417 1.00 85.19 83 ASN A C 1
ATOM 689 O O . ASN A 1 83 ? -11.714 3.470 12.835 1.00 85.19 83 ASN A O 1
ATOM 693 N N . PRO A 1 84 ? -13.596 2.218 12.661 1.00 78.56 84 PRO A N 1
ATOM 694 C CA . PRO A 1 84 ? -13.078 1.102 13.454 1.00 78.56 84 PRO A CA 1
ATOM 695 C C . PRO A 1 84 ? -11.909 0.426 12.739 1.00 78.56 84 PRO A C 1
ATOM 697 O O . PRO A 1 84 ? -10.857 0.179 13.338 1.00 78.56 84 PRO A O 1
ATOM 700 N N . ASP A 1 85 ? -12.054 0.248 11.427 1.00 78.69 85 ASP A N 1
ATOM 701 C CA . ASP A 1 85 ? -11.034 -0.365 10.602 1.00 78.69 85 ASP A CA 1
ATOM 702 C C . ASP A 1 85 ? -9.854 0.570 10.384 1.00 78.69 85 ASP A C 1
ATOM 704 O O . ASP A 1 85 ? -9.952 1.786 10.163 1.00 78.69 85 ASP A O 1
ATOM 708 N N . ARG A 1 86 ? -8.670 -0.031 10.389 1.00 73.25 86 ARG A N 1
ATOM 709 C CA . ARG A 1 86 ? -7.459 0.693 10.050 1.00 73.25 86 ARG A CA 1
ATOM 710 C C . ARG A 1 86 ? -7.514 1.145 8.589 1.00 73.25 86 ARG A C 1
ATOM 712 O O . ARG A 1 86 ? -7.520 0.322 7.681 1.00 73.25 86 ARG A O 1
ATOM 719 N N . LYS A 1 87 ? -7.387 2.455 8.357 1.00 72.31 87 LYS A N 1
ATOM 720 C CA . LYS A 1 87 ? -7.187 2.991 7.005 1.00 72.31 87 LYS A CA 1
ATOM 721 C C . LYS A 1 87 ? -5.929 2.385 6.378 1.00 72.31 87 LYS A C 1
ATOM 723 O O . LYS A 1 87 ? -4.802 2.703 6.769 1.00 72.31 87 LYS A O 1
ATOM 728 N N . VAL A 1 88 ? -6.130 1.521 5.392 1.00 70.12 88 VAL A N 1
ATOM 729 C CA . VAL A 1 88 ? -5.053 0.973 4.574 1.00 70.12 88 VAL A CA 1
ATOM 730 C C . VAL A 1 88 ? -4.629 2.047 3.580 1.00 70.12 88 VAL A C 1
ATOM 732 O O . VAL A 1 88 ? -5.452 2.618 2.865 1.00 70.12 88 VAL A O 1
ATOM 735 N N . ARG A 1 89 ? -3.329 2.354 3.525 1.00 64.94 89 ARG A N 1
ATOM 736 C CA . ARG A 1 89 ? -2.797 3.204 2.460 1.00 64.94 89 ARG A CA 1
ATOM 737 C C . ARG A 1 89 ? -2.775 2.379 1.176 1.00 64.94 89 ARG A C 1
ATOM 739 O O . ARG A 1 89 ? -1.890 1.555 0.986 1.00 64.94 89 ARG A O 1
ATOM 746 N N . THR A 1 90 ? -3.757 2.603 0.312 1.00 61.81 90 THR A N 1
ATOM 747 C CA . THR A 1 90 ? -3.961 1.808 -0.905 1.00 61.81 90 THR A CA 1
ATOM 748 C C . THR A 1 90 ? -3.116 2.254 -2.092 1.00 61.81 90 THR A C 1
ATOM 750 O O . THR A 1 90 ? -2.978 1.483 -3.036 1.00 61.81 90 THR A O 1
ATOM 753 N N . SER A 1 91 ? -2.508 3.448 -2.080 1.00 59.88 91 SER A N 1
ATOM 754 C CA . SER A 1 91 ? -1.734 3.891 -3.241 1.00 59.88 91 SER A CA 1
ATOM 755 C C . SER A 1 91 ? -0.380 4.525 -2.931 1.00 59.88 91 SER A C 1
ATOM 757 O O . SER A 1 91 ? -0.169 5.326 -2.008 1.00 59.88 91 SER A O 1
ATOM 759 N N . TYR A 1 92 ? 0.557 4.142 -3.792 1.00 58.25 92 TYR A N 1
ATOM 760 C CA . TYR A 1 92 ? 1.713 4.933 -4.152 1.00 58.25 92 TYR A CA 1
ATOM 761 C C . TYR A 1 92 ? 1.484 5.342 -5.606 1.00 58.25 92 TYR A C 1
ATOM 763 O O . TYR A 1 92 ? 1.609 4.498 -6.491 1.00 58.25 92 TYR A O 1
ATOM 771 N N . THR A 1 93 ? 1.133 6.601 -5.875 1.00 58.12 93 THR A N 1
ATOM 772 C CA . THR A 1 93 ? 1.088 7.099 -7.256 1.00 58.12 93 THR A CA 1
ATOM 773 C C . THR A 1 93 ? 2.510 7.061 -7.810 1.00 58.12 93 THR A C 1
ATOM 775 O O . THR A 1 93 ? 3.340 7.913 -7.489 1.00 58.12 93 THR A O 1
ATOM 778 N N . SER A 1 94 ? 2.856 6.027 -8.581 1.00 64.94 94 SER A N 1
ATOM 779 C CA . SER A 1 94 ? 4.077 6.052 -9.384 1.00 64.94 94 SER A CA 1
ATOM 780 C C . SER A 1 94 ? 3.819 6.775 -10.690 1.00 64.94 94 SER A C 1
ATOM 782 O O . SER A 1 94 ? 2.800 6.553 -11.326 1.00 64.94 94 SER A O 1
ATOM 784 N N . LYS A 1 95 ? 4.803 7.564 -11.133 1.00 73.88 95 LYS A N 1
ATOM 785 C CA . LYS A 1 95 ? 4.822 8.172 -12.473 1.00 73.88 95 LYS A CA 1
ATOM 786 C C . LYS A 1 95 ? 4.775 7.142 -13.617 1.00 73.88 95 LYS A C 1
ATOM 788 O O . LYS A 1 95 ? 4.552 7.517 -14.755 1.00 73.88 95 LYS A O 1
ATOM 793 N N . ILE A 1 96 ? 5.025 5.866 -13.319 1.00 81.06 96 ILE A N 1
ATOM 794 C CA . ILE A 1 96 ? 5.078 4.773 -14.288 1.00 81.06 96 ILE A CA 1
ATOM 795 C C . ILE A 1 96 ? 3.800 3.948 -14.159 1.00 81.06 96 ILE A C 1
ATOM 797 O O . ILE A 1 96 ? 3.516 3.413 -13.082 1.00 81.06 96 ILE A O 1
ATOM 801 N N . ASP A 1 97 ? 3.082 3.843 -15.272 1.00 84.00 97 ASP A N 1
ATOM 802 C CA . ASP A 1 97 ? 1.973 2.917 -15.468 1.00 84.00 97 ASP A CA 1
ATOM 803 C C . ASP A 1 97 ? 2.524 1.485 -15.585 1.00 84.00 97 ASP A C 1
ATOM 805 O O . ASP A 1 97 ? 3.343 1.179 -16.457 1.00 84.00 97 ASP A O 1
ATOM 809 N N . LEU A 1 98 ? 2.116 0.624 -14.651 1.00 79.81 98 LEU A N 1
ATOM 810 C CA . LEU A 1 98 ? 2.616 -0.743 -14.542 1.00 79.81 98 LEU A CA 1
ATOM 811 C C . LEU A 1 98 ? 2.122 -1.636 -15.685 1.00 79.81 98 LEU A C 1
ATOM 813 O O . LEU A 1 98 ? 2.877 -2.512 -16.107 1.00 79.81 98 LEU A O 1
ATOM 817 N N . GLU A 1 99 ? 0.917 -1.399 -16.207 1.00 81.94 99 GLU A N 1
ATOM 818 C CA . GLU A 1 99 ? 0.373 -2.179 -17.324 1.00 81.94 99 GLU A CA 1
ATOM 819 C C . GLU A 1 99 ? 1.116 -1.845 -18.616 1.00 81.94 99 GLU A C 1
AT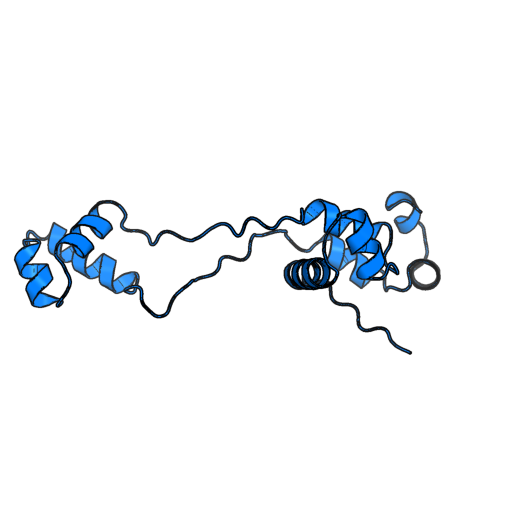OM 821 O O . GLU A 1 99 ? 1.563 -2.739 -19.338 1.00 81.94 99 GLU A O 1
ATOM 826 N N . LYS A 1 100 ? 1.371 -0.553 -18.859 1.00 84.81 100 LYS A N 1
ATOM 827 C CA . LYS A 1 100 ? 2.195 -0.129 -20.001 1.00 84.81 100 LYS A CA 1
ATOM 828 C C . LYS A 1 100 ? 3.618 -0.672 -19.901 1.00 84.81 100 LYS A C 1
ATOM 830 O O . LYS A 1 100 ? 4.158 -1.141 -20.900 1.00 84.81 100 LYS A O 1
ATOM 835 N N . LEU A 1 101 ? 4.219 -0.659 -18.706 1.00 86.06 101 LEU A N 1
ATOM 836 C CA . LEU A 1 101 ? 5.549 -1.241 -18.500 1.00 86.06 101 LEU A CA 1
ATOM 837 C C . LEU A 1 101 ? 5.556 -2.755 -18.745 1.00 86.06 101 LEU A C 1
ATOM 839 O O . LEU A 1 101 ? 6.505 -3.270 -19.332 1.00 86.06 101 LEU A O 1
ATOM 843 N N . ARG A 1 102 ? 4.509 -3.473 -18.326 1.00 83.44 102 ARG A N 1
ATOM 844 C CA . ARG A 1 102 ? 4.361 -4.910 -18.588 1.00 83.44 102 ARG A CA 1
ATOM 845 C C . ARG A 1 102 ? 4.311 -5.187 -20.089 1.00 83.44 102 ARG A C 1
ATOM 847 O O . ARG A 1 102 ? 5.047 -6.049 -20.561 1.00 83.44 102 ARG A O 1
ATOM 854 N N . GLN A 1 103 ? 3.505 -4.429 -20.829 1.00 83.31 103 GLN A N 1
ATOM 855 C CA . GLN A 1 103 ? 3.405 -4.562 -22.281 1.00 83.31 103 GLN A CA 1
ATOM 856 C C . GLN A 1 103 ? 4.749 -4.278 -22.972 1.00 83.31 103 GLN A C 1
ATOM 858 O O . GLN A 1 103 ? 5.196 -5.077 -23.789 1.00 83.31 103 GLN A O 1
ATOM 863 N N . ASP A 1 104 ? 5.466 -3.228 -22.562 1.00 85.81 104 ASP A N 1
ATOM 864 C CA . ASP A 1 104 ? 6.800 -2.907 -23.091 1.00 85.81 104 ASP A CA 1
ATOM 865 C C . ASP A 1 104 ? 7.838 -4.017 -22.809 1.00 85.81 104 ASP A C 1
ATOM 867 O O . ASP A 1 104 ? 8.722 -4.282 -23.631 1.00 85.81 104 ASP A O 1
ATOM 871 N N . VAL A 1 105 ? 7.738 -4.717 -21.672 1.00 82.81 105 VAL A N 1
ATOM 872 C CA . VAL A 1 105 ?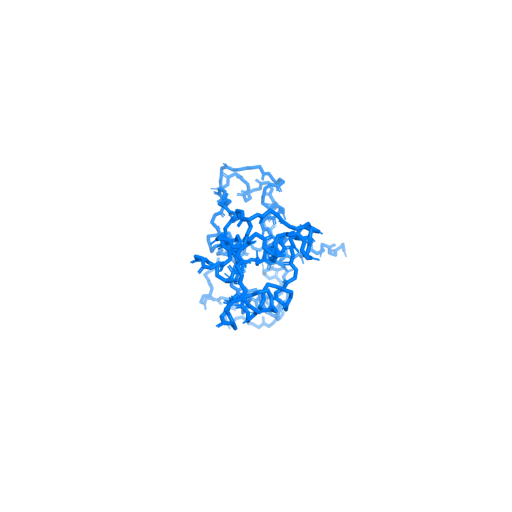 8.571 -5.900 -21.372 1.00 82.81 105 VAL A CA 1
ATOM 873 C C . VAL A 1 105 ? 8.243 -7.076 -22.288 1.00 82.81 105 VAL A C 1
ATOM 875 O O . VAL A 1 105 ? 9.163 -7.781 -22.699 1.00 82.81 105 VAL A O 1
ATOM 878 N N . LEU A 1 106 ? 6.973 -7.267 -22.644 1.00 78.94 106 LEU A N 1
ATOM 879 C CA . LEU A 1 106 ? 6.553 -8.323 -23.569 1.00 78.94 106 LEU A CA 1
ATOM 880 C C . LEU A 1 106 ? 6.969 -8.026 -25.013 1.00 78.94 106 LEU A C 1
ATOM 882 O O . LEU A 1 106 ? 7.405 -8.938 -25.715 1.00 78.94 106 LEU A O 1
ATOM 886 N N . ASP A 1 107 ? 6.843 -6.773 -25.445 1.00 81.69 107 ASP A N 1
ATOM 887 C CA . ASP A 1 107 ? 7.155 -6.366 -26.817 1.00 81.69 107 ASP A CA 1
ATOM 888 C C . ASP A 1 107 ? 8.668 -6.319 -27.070 1.00 81.69 107 ASP A C 1
ATOM 890 O O . ASP A 1 107 ? 9.128 -6.630 -28.171 1.00 81.69 107 ASP A O 1
ATOM 894 N N . TYR A 1 108 ? 9.452 -5.981 -26.041 1.00 81.38 108 TYR A N 1
ATOM 895 C CA . TYR A 1 108 ? 10.903 -5.834 -26.140 1.00 81.38 108 TYR A CA 1
ATOM 896 C C . TYR A 1 108 ? 11.623 -6.520 -24.976 1.00 81.38 108 TYR A C 1
ATOM 898 O O . TYR A 1 108 ? 12.172 -5.827 -24.123 1.00 81.38 108 TYR A O 1
ATOM 906 N N . PRO A 1 109 ? 11.665 -7.858 -24.888 1.00 74.94 109 PRO A N 1
ATOM 907 C CA . PRO A 1 109 ? 12.202 -8.547 -23.709 1.00 74.94 109 PRO A CA 1
ATOM 908 C C . PRO A 1 109 ? 13.694 -8.288 -23.454 1.00 74.94 109 PRO A C 1
ATOM 910 O O . PRO A 1 109 ? 14.111 -8.236 -22.296 1.00 74.94 109 PRO A O 1
ATOM 913 N N . ASP A 1 110 ? 14.481 -8.047 -24.505 1.00 74.62 110 ASP A N 1
ATOM 914 C CA . ASP A 1 110 ? 15.920 -7.771 -24.403 1.00 74.62 110 ASP A CA 1
ATOM 915 C C . ASP A 1 110 ? 16.279 -6.291 -24.207 1.00 74.62 110 ASP A C 1
ATOM 917 O O . ASP A 1 110 ? 17.449 -5.976 -23.989 1.00 74.62 110 ASP A O 1
ATOM 921 N N . ALA A 1 111 ? 15.297 -5.380 -24.218 1.00 82.00 111 ALA A N 1
ATOM 922 C CA . ALA A 1 111 ? 15.570 -3.958 -24.030 1.00 82.00 111 ALA A CA 1
ATOM 923 C C . ALA A 1 111 ? 16.161 -3.663 -22.643 1.00 82.00 111 ALA A C 1
ATOM 925 O O . ALA A 1 111 ? 15.650 -4.111 -21.601 1.00 82.00 111 ALA A O 1
ATOM 926 N N . TYR A 1 112 ? 17.215 -2.848 -22.637 1.00 83.62 112 TYR A N 1
ATOM 927 C CA . TYR A 1 112 ? 17.877 -2.383 -21.424 1.00 83.62 112 TYR A CA 1
ATOM 928 C C . TYR A 1 112 ? 16.976 -1.433 -20.631 1.00 83.62 112 TYR A C 1
ATOM 930 O O . TYR A 1 112 ? 16.137 -0.726 -21.183 1.00 83.62 112 TYR A O 1
ATOM 938 N N . GLN A 1 113 ? 17.193 -1.346 -19.315 1.00 86.81 113 GLN A N 1
ATOM 939 C CA . GLN A 1 113 ? 16.424 -0.438 -18.452 1.00 86.81 113 GLN A CA 1
ATOM 940 C C . GLN A 1 113 ? 16.503 1.021 -18.921 1.00 86.81 113 GLN A C 1
ATOM 942 O O . GLN A 1 113 ? 15.484 1.701 -18.879 1.00 86.81 113 GLN A O 1
ATOM 947 N N . ARG A 1 114 ? 17.663 1.456 -19.432 1.00 88.25 114 ARG A N 1
ATOM 948 C CA . ARG A 1 114 ? 17.873 2.787 -20.028 1.00 88.25 114 ARG A CA 1
ATOM 949 C C . ARG A 1 114 ? 16.983 3.052 -21.249 1.00 88.25 114 ARG A C 1
ATOM 951 O O . ARG A 1 114 ? 16.395 4.114 -21.368 1.00 88.25 114 ARG A O 1
ATOM 958 N N . GLU A 1 115 ? 16.813 2.059 -22.125 1.00 88.56 115 GLU A N 1
ATOM 959 C CA . GLU A 1 115 ? 16.015 2.186 -23.356 1.00 88.56 115 GLU A CA 1
ATOM 960 C C . GLU A 1 115 ? 14.528 2.286 -23.019 1.00 88.56 115 GLU A C 1
ATOM 962 O O . GLU A 1 115 ? 13.795 3.100 -23.580 1.00 88.56 115 GLU A O 1
ATOM 967 N N . ARG A 1 116 ? 14.092 1.504 -22.026 1.00 88.94 116 ARG A N 1
ATOM 968 C CA . ARG A 1 116 ? 12.742 1.614 -21.463 1.00 88.94 116 ARG A CA 1
ATOM 969 C C . ARG A 1 116 ? 12.545 2.971 -20.796 1.00 88.94 116 ARG A C 1
ATOM 971 O O . ARG A 1 116 ? 11.519 3.609 -20.995 1.00 88.94 116 ARG A O 1
ATOM 978 N N . ALA A 1 117 ? 13.530 3.442 -20.038 1.00 89.69 117 ALA A N 1
ATOM 979 C CA . ALA A 1 117 ? 13.466 4.725 -19.350 1.00 89.69 117 ALA A CA 1
ATOM 980 C C . ALA A 1 117 ? 13.248 5.891 -20.328 1.00 89.69 117 ALA A C 1
ATOM 982 O O . ALA A 1 117 ? 12.390 6.734 -20.063 1.00 89.69 117 ALA A O 1
ATOM 983 N N . THR A 1 118 ? 13.905 5.868 -21.495 1.00 90.81 118 THR A N 1
ATOM 984 C CA . THR A 1 118 ? 13.661 6.823 -22.588 1.00 90.81 118 THR A CA 1
ATOM 985 C C . THR A 1 118 ? 12.215 6.772 -23.096 1.00 90.81 118 THR A C 1
ATOM 987 O O . THR A 1 118 ? 11.589 7.818 -23.237 1.00 90.81 118 THR A O 1
ATOM 990 N N . ARG A 1 119 ? 11.636 5.579 -23.306 1.00 88.94 119 ARG A N 1
ATOM 991 C CA . ARG A 1 119 ? 10.236 5.421 -23.770 1.00 88.94 119 ARG A CA 1
ATOM 992 C C . ARG A 1 119 ? 9.205 5.922 -22.763 1.00 88.94 119 ARG A C 1
ATOM 994 O O . ARG A 1 119 ? 8.193 6.499 -23.145 1.00 88.94 119 ARG A O 1
ATOM 1001 N N . PHE A 1 120 ? 9.466 5.702 -21.476 1.00 86.75 120 PHE A N 1
ATOM 1002 C CA . PHE A 1 120 ? 8.599 6.131 -20.377 1.00 86.75 120 PHE A CA 1
ATOM 1003 C C . PHE A 1 120 ? 8.922 7.542 -19.862 1.00 86.75 120 PHE A C 1
ATOM 1005 O O . PHE A 1 120 ? 8.329 7.965 -18.869 1.00 86.75 120 PHE A O 1
ATOM 1012 N N . ASN A 1 121 ? 9.863 8.253 -20.501 1.00 89.19 121 ASN A N 1
ATOM 1013 C CA . ASN A 1 121 ? 10.370 9.561 -20.080 1.00 89.19 121 ASN A CA 1
ATOM 1014 C C . ASN A 1 121 ? 10.663 9.627 -18.566 1.00 89.19 121 ASN A C 1
ATOM 1016 O O . ASN A 1 121 ? 10.179 10.494 -17.832 1.00 89.19 121 ASN A O 1
ATOM 1020 N N . CYS A 1 122 ? 11.395 8.635 -18.065 1.00 88.44 122 CYS A N 1
ATOM 1021 C CA . CYS A 1 122 ? 11.707 8.502 -16.647 1.00 88.44 122 CYS A CA 1
ATOM 1022 C C . CYS A 1 122 ? 13.167 8.091 -16.445 1.00 88.44 122 CYS A C 1
ATOM 1024 O O . CYS A 1 122 ? 13.927 7.971 -17.397 1.00 88.44 122 CYS A O 1
ATOM 1026 N N . THR A 1 123 ? 13.584 7.908 -15.193 1.00 89.25 123 THR A N 1
ATOM 1027 C CA . THR A 1 123 ? 14.949 7.471 -14.883 1.00 89.25 123 THR A CA 1
ATOM 1028 C C . THR A 1 123 ? 15.055 5.949 -14.863 1.00 89.25 123 THR A C 1
ATOM 1030 O O . THR A 1 123 ? 14.137 5.251 -14.420 1.00 89.25 123 THR A O 1
ATOM 1033 N N . ASP A 1 124 ? 16.221 5.420 -15.228 1.00 88.81 124 ASP A N 1
ATOM 1034 C CA . ASP A 1 124 ? 16.538 3.984 -15.207 1.00 88.81 124 ASP A CA 1
ATOM 1035 C C . ASP A 1 124 ? 16.220 3.348 -13.848 1.00 88.81 124 ASP A C 1
ATOM 1037 O O . ASP A 1 124 ? 15.664 2.252 -13.741 1.00 88.81 124 ASP A O 1
ATOM 1041 N N . ARG A 1 125 ? 16.507 4.085 -12.769 1.00 87.69 125 ARG A N 1
ATOM 1042 C CA . ARG A 1 125 ? 16.259 3.654 -11.390 1.00 87.69 125 ARG A CA 1
ATOM 1043 C C . ARG A 1 125 ? 14.764 3.553 -11.072 1.00 87.69 125 ARG A C 1
ATOM 1045 O O . ARG A 1 125 ? 14.376 2.717 -10.253 1.00 87.69 125 ARG A O 1
ATOM 1052 N N . ALA A 1 126 ? 13.922 4.376 -11.699 1.00 86.25 126 ALA A N 1
ATOM 1053 C CA 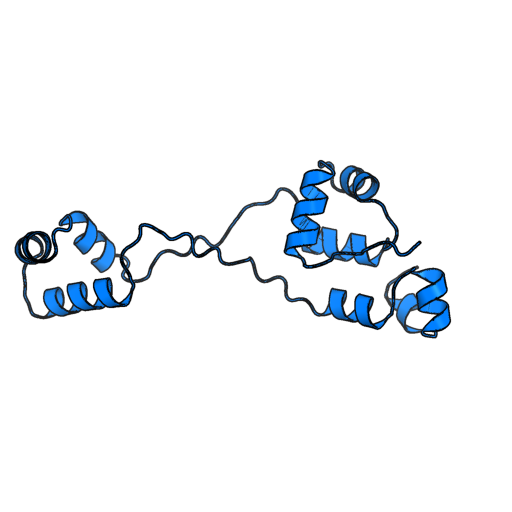. ALA A 1 126 ? 12.470 4.287 -11.574 1.00 86.25 126 ALA A CA 1
ATOM 1054 C C . ALA A 1 126 ? 11.929 3.039 -12.291 1.00 86.25 126 ALA A C 1
ATOM 1056 O O . ALA A 1 126 ? 11.147 2.300 -11.687 1.00 86.25 126 ALA A O 1
ATOM 1057 N N . ILE A 1 127 ? 12.424 2.740 -13.499 1.00 88.38 127 ILE A N 1
ATOM 1058 C CA . ILE A 1 127 ? 12.117 1.491 -14.219 1.00 88.38 127 ILE A CA 1
ATOM 1059 C C . ILE A 1 127 ? 12.557 0.273 -13.405 1.00 88.38 127 ILE A C 1
ATOM 1061 O O . ILE A 1 127 ? 11.760 -0.637 -13.191 1.00 88.38 127 ILE A O 1
ATOM 1065 N N . ALA A 1 128 ? 13.776 0.270 -12.860 1.00 84.62 128 ALA A N 1
ATOM 1066 C CA . ALA A 1 128 ? 14.264 -0.830 -12.028 1.00 84.62 128 ALA A CA 1
ATOM 1067 C C . ALA A 1 128 ? 13.364 -1.082 -10.801 1.00 84.62 128 ALA A C 1
ATOM 1069 O O . ALA A 1 128 ? 13.069 -2.230 -10.461 1.00 84.62 128 ALA A O 1
ATOM 1070 N N . LYS A 1 129 ? 12.880 -0.019 -10.139 1.00 84.81 129 LYS A N 1
ATOM 1071 C CA . LYS A 1 129 ? 11.908 -0.132 -9.037 1.00 84.81 129 LYS A CA 1
ATOM 1072 C C . LYS A 1 129 ? 10.560 -0.675 -9.518 1.00 84.81 129 LYS A C 1
ATOM 1074 O O . LYS A 1 129 ? 9.970 -1.496 -8.819 1.00 84.81 129 LYS A O 1
ATOM 1079 N N . ALA A 1 130 ? 10.075 -0.237 -10.677 1.00 83.94 130 ALA A N 1
ATOM 1080 C CA . ALA A 1 130 ? 8.813 -0.696 -11.250 1.00 83.94 130 ALA A CA 1
ATOM 1081 C C . ALA A 1 130 ? 8.868 -2.178 -11.674 1.00 83.94 130 ALA A C 1
ATOM 1083 O O . ALA A 1 130 ? 7.985 -2.949 -11.304 1.00 83.94 130 ALA A O 1
ATOM 1084 N N . LEU A 1 131 ? 9.961 -2.621 -12.302 1.00 84.25 131 LEU A N 1
ATOM 1085 C CA . LEU A 1 131 ? 10.205 -4.033 -12.626 1.00 84.25 131 LEU A CA 1
ATOM 1086 C C . LEU A 1 131 ? 10.260 -4.914 -11.366 1.00 84.25 131 LEU A C 1
ATOM 1088 O O . LEU A 1 131 ? 9.632 -5.973 -11.317 1.00 84.25 131 LEU A O 1
ATOM 1092 N N . LYS A 1 132 ? 10.919 -4.444 -10.295 1.00 82.44 132 LYS A N 1
ATOM 1093 C CA . LYS A 1 132 ? 10.911 -5.127 -8.986 1.00 82.44 132 LYS A CA 1
ATOM 1094 C C . LYS A 1 132 ? 9.510 -5.232 -8.378 1.00 82.44 132 LYS A C 1
ATOM 1096 O O . LYS A 1 132 ? 9.207 -6.226 -7.716 1.00 82.44 132 LYS A O 1
ATOM 1101 N N . ARG A 1 133 ? 8.644 -4.228 -8.571 1.00 78.31 133 ARG A N 1
ATOM 1102 C CA . ARG A 1 133 ? 7.239 -4.288 -8.118 1.00 78.31 133 ARG A CA 1
ATOM 1103 C C . ARG A 1 133 ? 6.470 -5.374 -8.860 1.00 78.31 133 ARG A C 1
ATOM 1105 O O . ARG A 1 133 ? 5.791 -6.151 -8.198 1.00 78.31 133 ARG A O 1
ATOM 1112 N N . LEU A 1 134 ? 6.679 -5.471 -10.172 1.00 76.69 134 LEU A N 1
ATOM 1113 C CA . LEU A 1 134 ? 6.122 -6.512 -11.039 1.00 76.69 134 LEU A CA 1
ATOM 1114 C C . LEU A 1 134 ? 6.760 -7.898 -10.832 1.0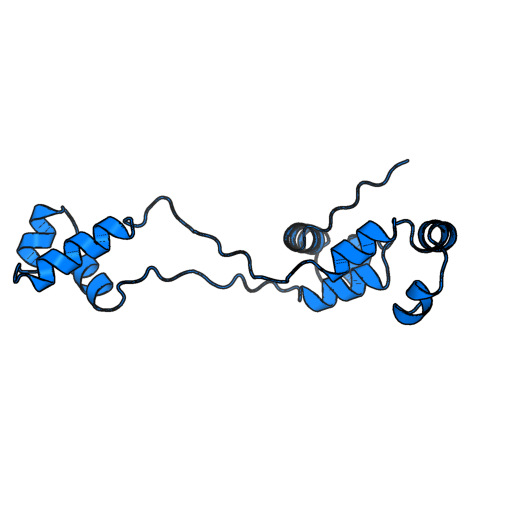0 76.69 134 LEU A C 1
ATOM 1116 O O . LEU A 1 134 ? 6.363 -8.843 -11.496 1.00 76.69 134 LEU A O 1
ATOM 1120 N N . LYS A 1 135 ? 7.748 -8.042 -9.933 1.00 75.62 135 LYS A N 1
ATOM 1121 C CA . LYS A 1 135 ? 8.535 -9.276 -9.732 1.00 75.62 135 LYS A CA 1
ATOM 1122 C C . LYS A 1 135 ? 9.194 -9.792 -11.027 1.00 75.62 135 LYS A C 1
ATOM 1124 O O . LYS A 1 135 ? 9.521 -10.970 -11.136 1.00 75.62 135 LYS A O 1
ATOM 1129 N N . LEU A 1 136 ? 9.448 -8.902 -11.987 1.00 72.88 136 LEU A N 1
ATOM 1130 C CA . LEU A 1 136 ? 10.126 -9.209 -13.244 1.00 72.88 136 LEU A CA 1
ATOM 1131 C C . LEU A 1 136 ? 11.611 -8.900 -13.078 1.00 72.88 136 LEU A C 1
ATOM 1133 O O . LEU A 1 136 ? 12.034 -7.748 -13.154 1.00 72.88 136 LEU A O 1
ATOM 1137 N N . THR A 1 137 ? 12.412 -9.925 -12.791 1.00 66.62 137 THR A N 1
ATOM 1138 C CA . THR A 1 137 ? 13.872 -9.788 -12.692 1.00 66.62 137 THR A CA 1
ATOM 1139 C C . THR A 1 137 ? 14.530 -10.811 -13.606 1.00 66.62 137 THR A C 1
ATOM 1141 O O . THR A 1 137 ? 14.278 -12.006 -13.479 1.00 66.62 137 THR A O 1
ATOM 1144 N N . ARG A 1 138 ? 15.377 -10.343 -14.527 1.00 66.56 138 ARG A N 1
ATOM 1145 C CA . ARG A 1 138 ? 16.202 -11.192 -15.393 1.00 66.56 138 ARG A CA 1
ATOM 1146 C C . ARG A 1 138 ? 17.657 -11.065 -14.960 1.00 66.56 138 ARG A C 1
ATOM 1148 O O . ARG A 1 138 ? 18.215 -9.971 -15.007 1.00 66.56 138 ARG A O 1
ATOM 1155 N N . LYS A 1 139 ? 18.279 -12.184 -14.593 1.00 59.50 139 LYS A N 1
ATOM 1156 C CA . LYS A 1 139 ? 19.739 -12.300 -14.563 1.00 59.50 139 LYS A CA 1
ATOM 1157 C C . LYS A 1 139 ? 20.184 -12.634 -15.986 1.00 59.50 139 LYS A C 1
ATOM 1159 O O . LYS A 1 139 ? 19.674 -13.595 -16.559 1.00 59.50 139 LYS A O 1
ATOM 1164 N N . LYS A 1 140 ? 21.058 -11.820 -16.580 1.00 56.72 140 LYS A N 1
ATOM 1165 C CA . LYS A 1 140 ? 21.725 -12.217 -17.824 1.00 56.72 140 LYS A CA 1
ATOM 1166 C C . LYS A 1 140 ? 22.699 -13.339 -17.463 1.00 56.72 140 LYS A C 1
ATOM 1168 O O . LYS A 1 140 ? 23.491 -13.176 -16.541 1.00 56.72 140 LYS A O 1
ATOM 1173 N N . SER A 1 141 ? 22.529 -14.495 -18.087 1.00 49.38 141 SER A N 1
ATOM 1174 C CA . SER A 1 141 ? 23.562 -15.524 -18.142 1.00 49.38 141 SER A CA 1
ATOM 1175 C C . SER A 1 141 ? 24.526 -15.116 -19.249 1.00 49.38 141 SER A C 1
ATOM 1177 O O . SER A 1 141 ? 24.050 -14.891 -20.365 1.00 49.38 141 SER A O 1
ATOM 1179 N N . ASP A 1 142 ? 25.804 -14.958 -18.901 1.00 44.81 142 ASP A N 1
ATOM 1180 C CA . ASP A 1 142 ? 26.899 -15.049 -19.875 1.00 44.81 142 ASP A CA 1
ATOM 1181 C C . ASP A 1 142 ? 26.900 -16.436 -20.534 1.00 44.81 142 ASP A C 1
ATOM 1183 O O . ASP A 1 142 ? 26.464 -17.408 -19.861 1.00 44.81 142 ASP A O 1
#

Sequence (142 aa):
MTPKQAKKLSDSEFKRYFGIKRATYQHMLSIPTEPKICYNTPMAYSDDFRQQVLRQLNCGKTYRQLAEEYNISTRTILNWKANPDRKVRTSYTSKIDLEKLRQDVLDYPDAYQRERATRFNCTDRAIAKALKRLKLTRKKSD

pLDDT: mean 78.41, std 13.27, range [44.81, 94.62]